Protein AF-A0A8R1E4N9-F1 (afdb_monomer_lite)

Structure (mmCIF, N/CA/C/O backbone):
data_AF-A0A8R1E4N9-F1
#
_entry.id   AF-A0A8R1E4N9-F1
#
loop_
_atom_site.group_PDB
_atom_site.id
_atom_site.type_symbol
_atom_site.label_atom_id
_atom_site.label_alt_id
_atom_site.label_comp_id
_atom_site.label_asym_id
_atom_site.label_entity_id
_atom_site.label_seq_id
_atom_site.pdbx_PDB_ins_code
_atom_site.Cartn_x
_atom_site.Cartn_y
_atom_site.Cartn_z
_atom_site.occupancy
_atom_site.B_iso_or_equiv
_atom_site.auth_seq_id
_atom_site.auth_comp_id
_atom_site.auth_asym_id
_atom_site.auth_atom_id
_atom_site.pdbx_PDB_model_num
ATOM 1 N N . MET A 1 1 ? 5.262 -9.065 -16.185 1.00 61.25 1 MET A N 1
ATOM 2 C CA . MET A 1 1 ? 3.884 -8.567 -15.947 1.00 61.25 1 MET A CA 1
ATOM 3 C C . MET A 1 1 ? 3.288 -9.007 -14.610 1.00 61.25 1 MET A C 1
ATOM 5 O O . MET A 1 1 ? 2.810 -8.135 -13.899 1.00 61.25 1 MET A O 1
ATOM 9 N N . ALA A 1 2 ? 3.334 -10.296 -14.242 1.00 72.12 2 ALA A N 1
ATOM 10 C CA . ALA A 1 2 ? 2.640 -10.838 -13.060 1.00 72.12 2 ALA A CA 1
ATOM 11 C C . ALA A 1 2 ? 2.889 -10.075 -11.741 1.00 72.12 2 ALA A C 1
ATOM 13 O O . ALA A 1 2 ? 1.937 -9.769 -11.034 1.00 72.12 2 ALA A O 1
ATOM 14 N N . ALA A 1 3 ? 4.133 -9.671 -11.456 1.00 72.31 3 ALA A N 1
ATOM 15 C CA . ALA A 1 3 ? 4.467 -8.934 -10.233 1.00 72.31 3 ALA A CA 1
ATOM 16 C C . ALA A 1 3 ? 3.704 -7.603 -10.080 1.00 72.31 3 ALA A C 1
ATOM 18 O O . ALA A 1 3 ? 3.302 -7.259 -8.980 1.00 72.31 3 ALA A O 1
ATOM 19 N N . PHE A 1 4 ? 3.435 -6.883 -11.176 1.00 74.31 4 PHE A N 1
ATOM 20 C CA . PHE A 1 4 ? 2.683 -5.622 -11.118 1.00 74.31 4 PHE A CA 1
ATOM 21 C C . PHE A 1 4 ? 1.215 -5.848 -10.745 1.00 74.31 4 PHE A C 1
ATOM 23 O O . PHE A 1 4 ? 0.657 -5.118 -9.932 1.00 74.31 4 PHE A O 1
ATOM 30 N N . VAL A 1 5 ? 0.611 -6.895 -11.312 1.00 81.88 5 VAL A N 1
ATOM 31 C CA . VAL A 1 5 ? -0.779 -7.271 -11.027 1.00 81.88 5 VAL A CA 1
ATOM 32 C C . VAL A 1 5 ? -0.920 -7.724 -9.572 1.00 81.88 5 VAL A C 1
ATOM 34 O O . VAL A 1 5 ? -1.881 -7.349 -8.910 1.00 81.88 5 VAL A O 1
ATOM 37 N N . VAL A 1 6 ? 0.070 -8.454 -9.047 1.00 82.44 6 VAL A N 1
ATOM 38 C CA . VAL A 1 6 ? 0.115 -8.863 -7.634 1.00 82.44 6 VAL A CA 1
ATOM 39 C C . VAL A 1 6 ? 0.254 -7.652 -6.708 1.00 82.44 6 VAL A C 1
ATOM 41 O O . VAL A 1 6 ? -0.492 -7.547 -5.737 1.00 82.44 6 VAL A O 1
ATOM 44 N N . SER A 1 7 ? 1.137 -6.698 -7.019 1.00 78.88 7 SER A N 1
ATOM 45 C CA . SER A 1 7 ? 1.268 -5.471 -6.222 1.00 78.88 7 SER A CA 1
ATOM 46 C C . SER A 1 7 ? -0.019 -4.630 -6.238 1.00 78.88 7 SER A C 1
ATOM 48 O O . SER A 1 7 ? -0.398 -4.078 -5.208 1.00 78.88 7 SER A O 1
ATOM 50 N N . PHE A 1 8 ? -0.730 -4.570 -7.369 1.00 81.31 8 PHE A N 1
ATOM 51 C CA . PHE A 1 8 ? -2.022 -3.881 -7.468 1.00 81.31 8 PHE A CA 1
ATOM 52 C C . PHE A 1 8 ? -3.133 -4.596 -6.678 1.00 81.31 8 PHE A C 1
ATOM 54 O O . PHE A 1 8 ? -3.884 -3.951 -5.950 1.00 81.31 8 PHE A O 1
ATOM 61 N N . ALA A 1 9 ? -3.205 -5.929 -6.744 1.00 84.88 9 ALA A N 1
ATOM 62 C CA . ALA A 1 9 ? -4.145 -6.717 -5.943 1.00 84.88 9 ALA A CA 1
ATOM 63 C C . ALA A 1 9 ? -3.906 -6.544 -4.430 1.00 84.88 9 ALA A C 1
ATOM 65 O O . ALA A 1 9 ? -4.862 -6.451 -3.659 1.00 84.88 9 ALA A O 1
ATOM 66 N N . SER A 1 10 ? -2.640 -6.418 -4.016 1.00 81.56 10 SER A N 1
ATOM 67 C CA . SER A 1 10 ? -2.256 -6.148 -2.624 1.00 81.56 10 SER A CA 1
ATOM 68 C C . SER A 1 10 ? -2.793 -4.804 -2.112 1.00 81.56 10 SER A C 1
ATOM 70 O O . SER A 1 10 ? -3.243 -4.721 -0.971 1.00 81.56 10 SER A O 1
ATOM 72 N N . LEU A 1 11 ? -2.830 -3.761 -2.955 1.00 78.69 11 LEU A N 1
ATOM 73 C CA . LEU A 1 11 ? -3.414 -2.459 -2.598 1.00 78.69 11 LEU A CA 1
ATOM 74 C C . LEU A 1 11 ? -4.925 -2.532 -2.369 1.00 78.69 11 LEU A C 1
ATOM 76 O O . LEU A 1 11 ? -5.436 -1.934 -1.421 1.00 78.69 11 LEU A O 1
ATOM 80 N N . VAL A 1 12 ? -5.642 -3.259 -3.228 1.00 84.31 12 VAL A N 1
ATOM 81 C CA . VAL A 1 12 ? -7.097 -3.429 -3.100 1.00 84.31 12 VAL A CA 1
ATOM 82 C C . VAL A 1 12 ? -7.422 -4.21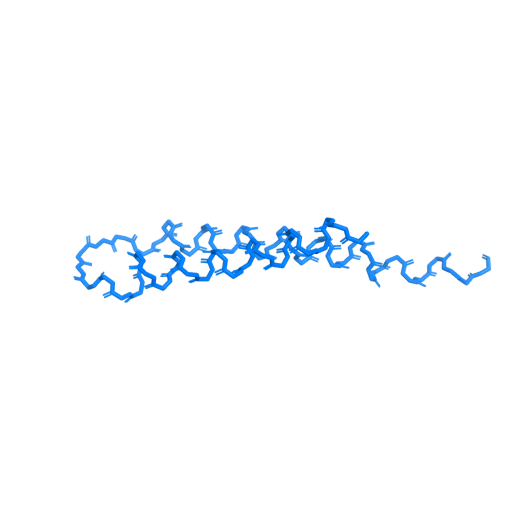2 -1.825 1.00 84.31 12 VAL A C 1
ATOM 84 O O . VAL A 1 12 ? -8.295 -3.802 -1.061 1.00 84.31 12 VAL A O 1
ATOM 87 N N . ALA A 1 13 ? -6.665 -5.276 -1.537 1.00 82.50 13 ALA A N 1
ATOM 88 C CA . ALA A 1 13 ? -6.802 -6.050 -0.304 1.00 82.50 13 ALA A CA 1
ATOM 89 C C . ALA A 1 13 ? -6.478 -5.220 0.957 1.00 82.50 13 ALA A C 1
ATOM 91 O O . ALA A 1 13 ? -7.222 -5.270 1.937 1.00 82.50 13 ALA A O 1
ATOM 92 N N . ALA A 1 14 ? -5.416 -4.408 0.924 1.00 77.62 14 ALA A N 1
ATOM 93 C CA . ALA A 1 14 ? -5.060 -3.508 2.023 1.00 77.62 14 ALA A CA 1
ATOM 94 C C . ALA A 1 14 ? -6.117 -2.412 2.251 1.00 77.62 14 ALA A C 1
ATOM 96 O O . ALA A 1 14 ? -6.430 -2.088 3.397 1.00 77.62 14 ALA A O 1
ATOM 97 N N . THR A 1 15 ? -6.708 -1.881 1.174 1.00 81.00 15 THR A N 1
ATOM 98 C CA . THR A 1 15 ? -7.819 -0.917 1.246 1.00 81.00 15 THR A CA 1
ATOM 99 C C . THR A 1 15 ? -9.050 -1.559 1.891 1.00 81.00 15 THR A C 1
ATOM 101 O O . THR A 1 15 ? -9.657 -0.962 2.777 1.00 81.00 15 THR A O 1
ATOM 104 N N . TRP A 1 16 ? -9.382 -2.802 1.527 1.00 79.62 16 TRP A N 1
ATOM 105 C CA . TRP A 1 16 ? -10.488 -3.539 2.148 1.00 79.62 16 TRP A CA 1
ATOM 106 C C . TRP A 1 16 ? -10.295 -3.723 3.657 1.00 79.62 16 TRP A C 1
ATOM 108 O O . TRP A 1 16 ? -11.207 -3.438 4.426 1.00 79.62 16 TRP A O 1
ATOM 118 N N . ILE A 1 17 ? -9.107 -4.148 4.094 1.00 74.38 17 ILE A N 1
ATOM 119 C CA . ILE A 1 17 ? -8.794 -4.349 5.519 1.00 74.38 17 ILE A CA 1
ATOM 120 C C . ILE A 1 17 ? -8.842 -3.037 6.312 1.00 74.38 17 ILE A C 1
ATOM 122 O O . ILE A 1 17 ? -9.412 -3.014 7.402 1.00 74.38 17 ILE A O 1
ATOM 126 N N . LEU A 1 18 ? -8.321 -1.935 5.758 1.00 73.75 18 LEU A N 1
ATOM 127 C CA . LEU A 1 18 ? -8.405 -0.612 6.386 1.00 73.75 18 LEU A CA 1
ATOM 128 C C . LEU A 1 18 ? -9.868 -0.208 6.625 1.00 73.75 18 LEU A C 1
ATOM 130 O O . LEU A 1 18 ? -10.234 0.203 7.726 1.00 73.75 18 LEU A O 1
ATOM 134 N N . PHE A 1 19 ? -10.716 -0.345 5.603 1.00 72.31 19 PHE A N 1
ATOM 135 C CA . PHE A 1 19 ? -12.111 0.066 5.718 1.00 72.31 19 PHE A CA 1
ATOM 136 C C . PHE A 1 19 ? -12.943 -0.891 6.576 1.00 72.31 19 PHE A C 1
ATOM 138 O O . PHE A 1 19 ? -13.691 -0.432 7.436 1.00 72.31 19 PHE A O 1
ATOM 145 N N . SER A 1 20 ? -12.793 -2.202 6.382 1.00 70.12 20 SER A N 1
ATOM 146 C CA . SER A 1 20 ? -13.594 -3.233 7.049 1.00 70.12 20 SER A CA 1
ATOM 147 C C . SER A 1 20 ? -13.281 -3.369 8.538 1.00 70.12 20 SER A C 1
ATOM 149 O O . SER A 1 20 ? -14.204 -3.555 9.327 1.00 70.12 20 SER A O 1
ATOM 151 N N . ASP A 1 21 ? -12.004 -3.318 8.922 1.00 64.94 21 ASP A N 1
ATOM 152 C CA . ASP A 1 21 ? -11.590 -3.652 10.291 1.00 64.94 21 ASP A CA 1
ATOM 153 C C . ASP A 1 21 ? -11.357 -2.405 11.158 1.00 64.94 21 ASP A C 1
ATOM 155 O O . ASP A 1 21 ? -11.572 -2.451 12.367 1.00 64.94 21 ASP A O 1
ATOM 159 N N . TYR A 1 22 ? -11.006 -1.265 10.542 1.00 64.69 22 TYR A N 1
ATOM 160 C CA . TYR A 1 22 ? -10.590 -0.062 11.275 1.00 64.69 22 TYR A CA 1
ATOM 161 C C . TYR A 1 22 ? -11.480 1.172 11.071 1.00 64.69 22 TYR A C 1
ATOM 163 O O . TYR A 1 22 ? -11.653 1.933 12.018 1.00 64.69 22 TYR A O 1
ATOM 171 N N . VAL A 1 23 ? -12.056 1.399 9.882 1.00 64.81 23 VAL A N 1
ATOM 172 C CA . VAL A 1 23 ? -12.907 2.588 9.627 1.00 64.81 23 VAL A CA 1
ATOM 173 C C . VAL A 1 23 ? -14.385 2.325 9.926 1.00 64.81 23 VAL A C 1
ATOM 175 O O . VAL A 1 23 ? -15.052 3.174 10.512 1.00 64.81 23 VAL A O 1
ATOM 178 N N . LEU A 1 24 ? -14.916 1.167 9.523 1.00 64.12 24 LEU A N 1
ATOM 179 C CA . LEU A 1 24 ? -16.344 0.841 9.660 1.00 64.12 24 LEU A CA 1
ATOM 180 C C . LEU A 1 24 ? -16.695 0.224 11.019 1.00 64.12 24 LEU A C 1
ATOM 182 O O . LEU A 1 24 ? -17.863 0.218 11.411 1.00 64.12 24 LEU A O 1
ATOM 186 N N . ARG A 1 25 ? -15.704 -0.287 11.759 1.00 59.59 25 ARG A N 1
ATOM 187 C CA . ARG A 1 25 ? -15.922 -0.897 13.072 1.00 59.59 25 ARG A CA 1
ATOM 188 C C . ARG A 1 25 ? -15.805 0.147 14.178 1.00 59.59 25 ARG A C 1
ATOM 190 O O . ARG A 1 25 ? -14.747 0.329 14.772 1.00 59.59 25 ARG A O 1
ATOM 197 N N . GLN A 1 26 ? -16.916 0.823 14.460 1.00 54.47 26 GLN A N 1
ATOM 198 C CA . GLN A 1 26 ? -17.007 1.788 15.556 1.00 54.47 26 GLN A CA 1
ATOM 199 C C . GLN A 1 26 ? -16.907 1.077 16.922 1.00 54.47 26 GLN A C 1
ATOM 201 O O . GLN A 1 26 ? -17.777 0.289 17.286 1.00 54.47 26 GLN A O 1
ATOM 206 N N . GLY A 1 27 ? -15.831 1.354 17.663 1.00 62.00 27 GLY A N 1
ATOM 207 C CA . GLY A 1 27 ? -15.572 0.945 19.051 1.00 62.00 27 GLY A CA 1
ATOM 208 C C . GLY A 1 27 ? -14.202 1.464 19.519 1.00 62.00 27 GLY A C 1
ATOM 209 O O . GLY A 1 27 ? -13.454 1.974 18.686 1.00 62.00 27 GLY A O 1
ATOM 210 N N . ASP A 1 28 ? -13.880 1.360 20.818 1.00 56.69 28 ASP A N 1
ATOM 211 C CA . ASP A 1 28 ? -12.618 1.807 21.465 1.00 56.69 28 ASP A CA 1
ATOM 212 C C . ASP A 1 28 ? -11.386 0.987 21.020 1.00 56.69 28 ASP A C 1
ATOM 214 O O . ASP A 1 28 ? -10.605 0.466 21.818 1.00 56.69 28 ASP A O 1
ATOM 218 N N . HIS A 1 29 ? -11.219 0.803 19.716 1.00 58.94 29 HIS A N 1
ATOM 219 C CA . HIS A 1 29 ? -10.119 0.063 19.125 1.00 58.94 29 HIS A CA 1
ATOM 220 C C . HIS A 1 29 ? -9.148 1.077 18.536 1.00 58.94 29 HIS A C 1
ATOM 222 O O . HIS A 1 29 ? -9.515 1.938 17.733 1.00 58.94 29 HIS A O 1
ATOM 228 N N . THR A 1 30 ? -7.885 0.985 18.928 1.00 62.41 30 THR A N 1
ATOM 229 C CA . THR A 1 30 ? -6.824 1.834 18.400 1.00 62.41 30 THR A CA 1
ATOM 230 C C . THR A 1 30 ? -6.750 1.635 16.883 1.00 62.41 30 THR A C 1
ATOM 232 O O . THR A 1 30 ? -6.373 0.568 16.417 1.00 62.41 30 THR A O 1
ATOM 235 N N . VAL A 1 31 ? -7.102 2.661 16.101 1.00 66.00 31 VAL A N 1
ATOM 236 C CA . VAL A 1 31 ? -7.138 2.654 14.615 1.00 66.00 31 VAL A CA 1
ATOM 237 C C . VAL A 1 31 ? -5.734 2.482 13.994 1.00 66.00 31 VAL A C 1
ATOM 239 O O . VAL A 1 31 ? -5.555 2.160 12.821 1.00 66.00 31 VAL A O 1
ATOM 242 N N . TRP A 1 32 ? -4.708 2.681 14.818 1.00 66.38 32 TRP A N 1
ATOM 243 C CA . TRP A 1 32 ? -3.293 2.749 14.467 1.00 66.38 32 TRP A CA 1
ATOM 244 C C . TRP A 1 32 ? -2.714 1.536 13.703 1.00 66.38 32 TRP A C 1
ATOM 246 O O . TRP A 1 32 ? -1.981 1.752 12.735 1.00 66.38 32 TRP A O 1
ATOM 256 N N . PRO A 1 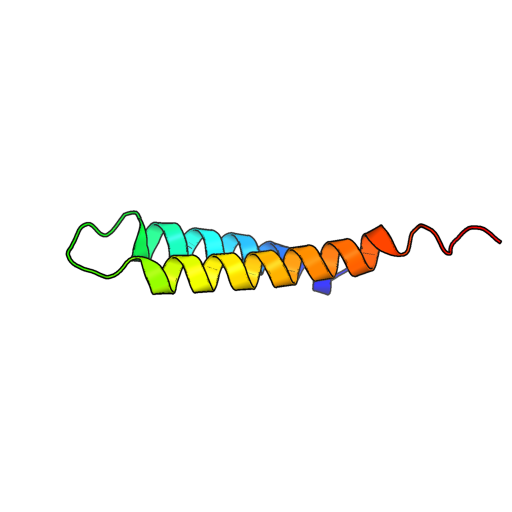33 ? -3.035 0.271 14.048 1.00 73.31 33 PRO A N 1
ATOM 257 C CA . PRO A 1 33 ? -2.487 -0.899 13.361 1.00 73.31 33 PRO A CA 1
ATOM 258 C C . PRO A 1 33 ? -2.984 -1.023 11.913 1.00 73.31 33 PRO A C 1
ATOM 260 O O . PRO A 1 33 ? -2.227 -1.429 11.032 1.00 73.31 33 PR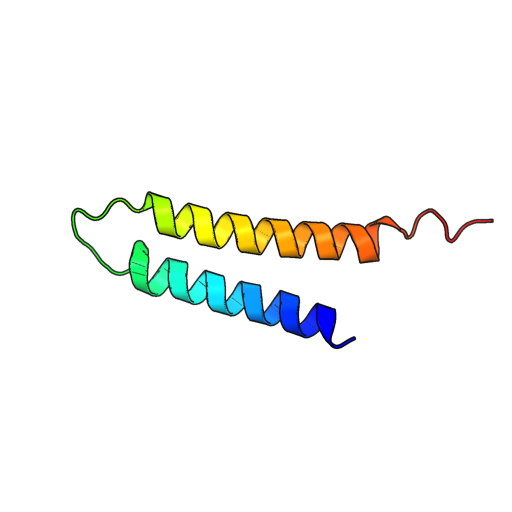O A O 1
ATOM 263 N N . GLY A 1 34 ? -4.228 -0.618 11.643 1.00 72.75 34 GLY A N 1
ATOM 264 C CA . GLY A 1 34 ? -4.809 -0.662 10.301 1.00 72.75 34 GLY A CA 1
ATOM 265 C C . GLY A 1 34 ? -4.184 0.337 9.354 1.00 72.75 34 GLY A C 1
ATOM 266 O O . GLY A 1 34 ? -3.848 0.009 8.215 1.00 72.75 34 GLY A O 1
ATOM 267 N N . VAL A 1 35 ? -3.961 1.549 9.860 1.00 74.50 35 VAL A N 1
ATOM 268 C CA . VAL A 1 35 ? -3.268 2.605 9.119 1.00 74.50 35 VAL A CA 1
ATOM 269 C C . VAL A 1 35 ? -1.832 2.178 8.807 1.00 74.50 35 VAL A C 1
ATOM 271 O O . VAL A 1 35 ? -1.384 2.347 7.674 1.00 74.50 35 VAL A O 1
ATOM 274 N N . ALA A 1 36 ? -1.129 1.560 9.764 1.00 78.38 36 ALA A N 1
ATOM 275 C CA . ALA A 1 36 ? 0.229 1.060 9.553 1.00 78.38 36 ALA A CA 1
ATOM 276 C C . ALA A 1 36 ? 0.296 -0.028 8.462 1.00 78.38 36 ALA A C 1
ATOM 278 O O . ALA A 1 36 ? 1.176 0.016 7.595 1.00 78.38 36 ALA A O 1
ATOM 279 N N . LEU A 1 37 ? -0.650 -0.974 8.452 1.00 76.81 37 LEU A N 1
ATOM 280 C CA . LEU A 1 37 ? -0.724 -2.036 7.441 1.00 76.81 37 LEU A CA 1
ATOM 281 C C . LEU A 1 37 ? -1.022 -1.497 6.036 1.00 76.81 37 LEU A C 1
ATOM 283 O O . LEU A 1 37 ? -0.389 -1.927 5.064 1.00 76.81 37 LEU A O 1
ATOM 287 N N . PHE A 1 38 ? -1.942 -0.536 5.926 1.00 81.00 38 PHE A N 1
ATOM 288 C CA . PHE A 1 38 ? -2.251 0.127 4.660 1.00 81.00 38 PHE A CA 1
ATOM 289 C C . PHE A 1 38 ? -1.051 0.911 4.130 1.00 81.00 38 PHE A C 1
ATOM 291 O O . PHE A 1 38 ? -0.651 0.721 2.981 1.00 81.00 38 PHE A O 1
ATOM 298 N N . LEU A 1 39 ? -0.439 1.743 4.977 1.00 82.25 39 LEU A N 1
ATOM 299 C CA . LEU A 1 39 ? 0.686 2.586 4.582 1.00 82.25 39 LEU A CA 1
ATOM 300 C C . LEU A 1 39 ? 1.892 1.742 4.147 1.00 82.25 39 LEU A C 1
ATOM 302 O O . LEU A 1 39 ? 2.551 2.075 3.167 1.00 82.25 39 LEU A O 1
ATOM 306 N N . THR A 1 40 ? 2.141 0.612 4.812 1.00 84.25 40 THR A N 1
ATOM 307 C CA . THR A 1 40 ? 3.228 -0.308 4.438 1.00 84.25 40 THR A CA 1
ATOM 308 C C . THR A 1 40 ? 2.984 -0.940 3.065 1.00 84.25 40 THR A C 1
ATOM 310 O O . THR A 1 40 ? 3.876 -0.927 2.217 1.00 84.25 40 THR A O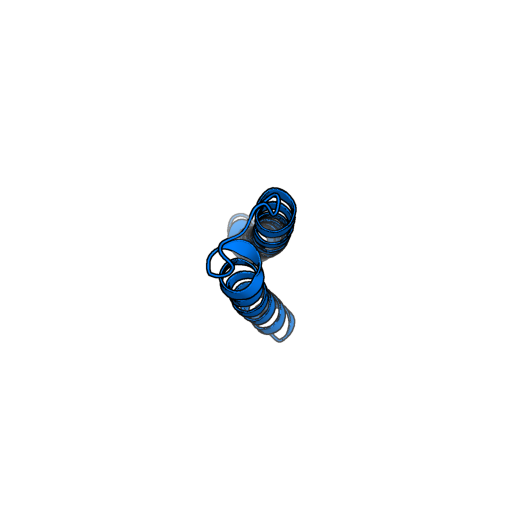 1
ATOM 313 N N . ASN A 1 41 ? 1.769 -1.437 2.799 1.00 83.44 41 ASN A N 1
ATOM 314 C CA . ASN A 1 41 ? 1.406 -1.970 1.479 1.00 83.44 41 ASN A CA 1
ATOM 315 C C . ASN A 1 41 ? 1.479 -0.898 0.383 1.00 83.44 41 ASN A C 1
ATOM 317 O O . ASN A 1 41 ? 1.955 -1.166 -0.723 1.00 83.44 41 ASN A O 1
ATOM 321 N N . PHE A 1 42 ? 1.056 0.326 0.705 1.00 83.56 42 PHE A N 1
ATOM 322 C CA . PHE A 1 42 ? 1.128 1.464 -0.200 1.00 83.56 42 PHE A CA 1
ATOM 323 C C . PHE A 1 42 ? 2.571 1.835 -0.551 1.00 83.56 42 PHE A C 1
ATOM 325 O O . PHE A 1 42 ? 2.889 1.995 -1.728 1.00 83.56 42 PHE A O 1
ATOM 332 N N . ILE A 1 43 ? 3.460 1.906 0.442 1.00 83.81 43 ILE A N 1
ATOM 333 C CA . ILE A 1 43 ? 4.876 2.222 0.225 1.00 83.81 43 ILE A CA 1
ATOM 334 C C . ILE A 1 43 ? 5.557 1.128 -0.604 1.00 83.81 43 ILE A C 1
ATOM 336 O O . ILE A 1 43 ? 6.263 1.456 -1.549 1.00 83.81 43 ILE A O 1
ATOM 340 N N . ILE A 1 44 ? 5.304 -0.159 -0.338 1.00 85.00 44 ILE A N 1
ATOM 341 C CA . ILE A 1 44 ? 5.873 -1.266 -1.135 1.00 85.00 44 ILE A CA 1
ATOM 342 C C . ILE A 1 44 ? 5.434 -1.176 -2.606 1.00 85.00 44 ILE A C 1
ATOM 344 O O . ILE A 1 44 ? 6.247 -1.366 -3.521 1.00 85.00 44 ILE A O 1
ATOM 348 N N . PHE A 1 45 ? 4.161 -0.852 -2.850 1.00 82.44 45 PHE A N 1
ATOM 349 C CA . PHE A 1 45 ? 3.660 -0.620 -4.202 1.00 82.44 45 PHE A CA 1
ATOM 350 C C . PHE A 1 45 ? 4.316 0.605 -4.846 1.00 82.44 45 PHE A C 1
ATOM 352 O O . PHE A 1 45 ? 4.790 0.515 -5.978 1.00 82.44 45 PHE A O 1
ATOM 359 N N . ALA A 1 46 ? 4.386 1.728 -4.129 1.00 83.00 46 ALA A N 1
ATOM 360 C CA . ALA A 1 46 ? 5.001 2.958 -4.612 1.00 83.00 46 ALA A CA 1
ATOM 361 C C . ALA A 1 46 ? 6.488 2.754 -4.934 1.00 83.00 46 ALA A C 1
ATOM 363 O O . ALA A 1 46 ? 6.924 3.140 -6.012 1.00 83.00 46 ALA A O 1
ATOM 364 N N . SER A 1 47 ? 7.250 2.063 -4.084 1.00 80.75 47 SER A N 1
ATOM 365 C CA . SER A 1 47 ? 8.644 1.689 -4.352 1.00 80.75 47 SER A CA 1
ATOM 366 C C . SER A 1 47 ? 8.7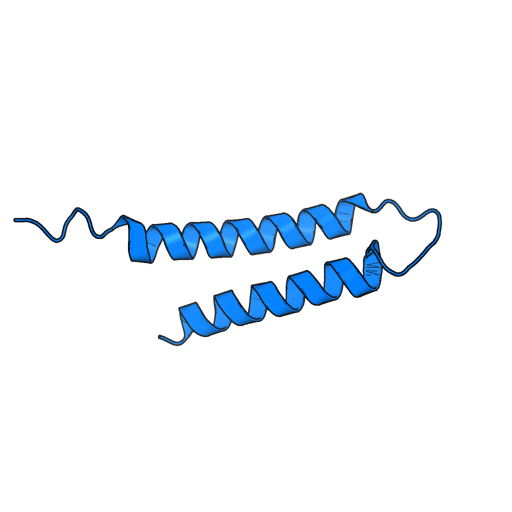74 0.786 -5.579 1.00 80.75 47 SER A C 1
ATOM 368 O O . SER A 1 47 ? 9.664 0.997 -6.396 1.00 80.75 47 SER A O 1
ATOM 370 N N . SER A 1 48 ? 7.865 -0.176 -5.767 1.00 79.25 48 SER A N 1
ATOM 371 C CA . SER A 1 48 ? 7.842 -1.023 -6.971 1.00 79.25 48 SER A CA 1
ATOM 372 C C . SER A 1 48 ? 7.489 -0.226 -8.236 1.00 79.25 48 SER A C 1
ATOM 374 O O . SER A 1 48 ? 8.011 -0.506 -9.317 1.00 79.25 48 SER A O 1
ATOM 376 N N . CYS A 1 49 ? 6.625 0.784 -8.103 1.00 76.81 49 CYS A N 1
ATOM 377 C CA . CYS A 1 49 ? 6.258 1.724 -9.159 1.00 76.81 49 CYS A CA 1
ATOM 378 C C . CYS A 1 49 ? 7.461 2.606 -9.528 1.00 76.81 49 CYS A C 1
ATOM 380 O O . CYS A 1 49 ? 7.879 2.617 -10.681 1.00 76.81 49 CYS A O 1
ATOM 382 N N . VAL A 1 50 ? 8.100 3.240 -8.544 1.00 79.25 50 VAL A N 1
ATOM 383 C CA . VAL A 1 50 ? 9.312 4.056 -8.718 1.00 79.25 50 VAL A CA 1
ATOM 384 C C . VAL A 1 50 ? 10.473 3.227 -9.271 1.00 79.25 50 VAL A C 1
ATOM 386 O O . VAL A 1 50 ? 11.202 3.704 -10.126 1.00 79.25 50 VAL A O 1
ATOM 389 N N . TYR A 1 51 ? 10.632 1.963 -8.882 1.00 73.69 51 TYR A N 1
ATOM 390 C CA . TYR A 1 51 ? 11.675 1.106 -9.451 1.00 73.69 51 TYR A CA 1
ATOM 391 C C . TYR A 1 51 ? 11.450 0.805 -10.943 1.00 73.69 51 TYR A C 1
ATOM 393 O O . TYR A 1 51 ? 12.402 0.792 -11.721 1.00 73.69 51 TYR A O 1
ATOM 401 N N . LYS A 1 52 ? 10.199 0.570 -11.364 1.00 69.56 52 LYS A N 1
ATOM 402 C CA . LYS A 1 52 ? 9.878 0.261 -12.770 1.00 69.56 52 LYS A CA 1
ATOM 403 C C . LYS A 1 52 ? 9.748 1.498 -13.657 1.00 69.56 52 LYS A C 1
ATOM 405 O O . LYS A 1 52 ? 10.070 1.403 -14.834 1.00 69.56 52 LYS A O 1
ATOM 410 N N . PHE A 1 53 ? 9.256 2.612 -13.117 1.00 65.94 53 PHE A N 1
ATOM 411 C CA . PHE A 1 53 ? 8.988 3.845 -13.865 1.00 65.94 53 PHE A CA 1
ATOM 412 C C . PHE A 1 53 ? 10.006 4.958 -13.603 1.00 65.94 53 PHE A C 1
ATOM 414 O O . PHE A 1 53 ? 10.069 5.887 -14.385 1.00 65.94 53 PHE A O 1
ATOM 421 N N . GLY A 1 54 ? 10.803 4.886 -12.538 1.00 63.50 54 GLY A N 1
ATOM 422 C CA . GLY A 1 54 ? 11.879 5.843 -12.248 1.00 63.50 54 GLY A CA 1
ATOM 423 C C . GLY A 1 54 ? 13.216 5.476 -12.896 1.00 63.50 54 GLY A C 1
ATOM 424 O O . GLY A 1 54 ? 14.073 6.335 -13.052 1.00 63.50 54 GLY A O 1
ATOM 425 N N . ARG A 1 55 ? 13.387 4.225 -13.350 1.00 58.00 55 ARG A N 1
ATOM 426 C CA . ARG A 1 55 ? 14.513 3.812 -14.211 1.00 58.00 55 ARG A CA 1
ATOM 427 C C . ARG A 1 55 ? 14.305 4.171 -15.694 1.00 58.00 55 ARG A C 1
ATOM 429 O O . ARG A 1 55 ? 15.005 3.649 -16.553 1.00 58.00 55 ARG A O 1
ATOM 436 N N . THR A 1 56 ? 13.355 5.045 -16.029 1.00 53.88 56 THR A N 1
ATOM 437 C CA . THR A 1 56 ? 13.186 5.535 -17.410 1.00 53.88 56 THR A CA 1
ATOM 438 C C . THR A 1 56 ? 14.294 6.497 -17.846 1.00 53.88 56 THR A C 1
ATOM 440 O O . THR A 1 56 ? 14.473 6.692 -19.044 1.00 53.88 56 THR A O 1
ATOM 443 N N . GLU A 1 57 ? 15.074 7.047 -16.910 1.00 51.97 57 GLU A N 1
ATOM 444 C CA . GLU A 1 57 ? 16.132 8.027 -17.209 1.00 51.97 57 GLU A CA 1
ATOM 445 C C . GLU A 1 57 ? 17.470 7.405 -17.657 1.00 51.97 57 GLU A C 1
ATOM 447 O O . GLU A 1 57 ? 18.341 8.113 -18.142 1.00 51.97 57 GLU A O 1
ATOM 452 N N . GLU A 1 58 ? 17.652 6.086 -17.554 1.00 54.69 58 GLU A N 1
ATOM 453 C CA . GLU A 1 58 ? 18.861 5.385 -18.040 1.00 54.69 58 GLU A CA 1
ATOM 454 C C . GLU A 1 58 ? 18.633 4.666 -19.382 1.00 54.69 58 GLU A C 1
ATOM 456 O O . GLU A 1 58 ? 19.439 3.845 -19.811 1.00 54.69 58 GLU A O 1
ATOM 461 N N . MET A 1 59 ? 17.535 4.995 -20.074 1.00 48.34 59 MET A N 1
ATOM 462 C CA . MET A 1 59 ? 17.309 4.610 -21.475 1.00 48.34 59 MET A CA 1
ATOM 463 C C . MET A 1 59 ? 17.779 5.681 -22.475 1.00 48.34 59 MET A C 1
ATOM 465 O O . MET A 1 59 ? 17.480 5.578 -23.664 1.00 48.34 59 MET A O 1
ATOM 469 N N . TRP A 1 60 ? 18.534 6.686 -22.021 1.00 60.69 60 TRP A N 1
ATOM 470 C CA . TRP A 1 60 ? 19.154 7.689 -22.885 1.00 60.69 60 TRP A CA 1
ATOM 471 C C . TRP A 1 60 ? 20.685 7.605 -22.812 1.00 60.69 60 TRP A C 1
ATOM 473 O O . TRP A 1 60 ? 21.297 8.229 -21.953 1.00 60.69 60 TRP A O 1
ATOM 483 N N . ALA A 1 61 ? 21.229 6.882 -23.802 1.00 39.22 61 ALA A N 1
ATOM 484 C CA . ALA A 1 61 ? 22.622 6.821 -24.274 1.00 39.22 61 ALA A CA 1
ATOM 485 C C . ALA A 1 61 ? 23.657 6.068 -23.417 1.00 39.22 61 ALA 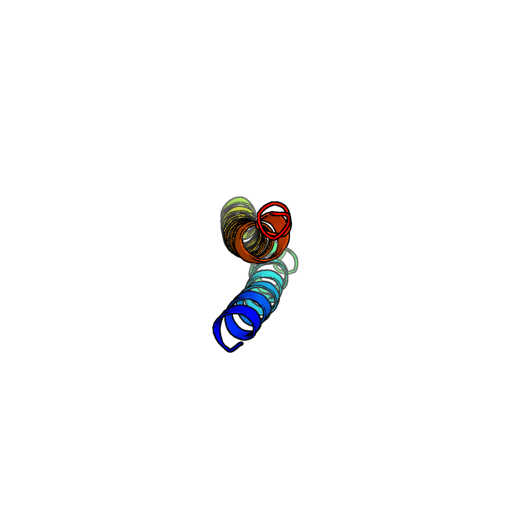A C 1
ATOM 487 O O . ALA A 1 61 ? 24.047 6.553 -22.335 1.00 39.22 61 ALA A O 1
#

Secondary structure (DSSP, 8-state):
-HHHHHHHHHHHHHHHHIIIIIIS--SS--SHHHHHHHHHHHHHHHHHHHHHHGGGGGS--

Organism: Caenorhabditis japonica (NCBI:txid281687)

InterPro domains:
  IPR007919 Uncharacterised protein family UPF0220 [PF05255] (2-60)
  IPR007919 Uncharacterised protein family UPF0220 [PTHR13180] (2-58)

Radius of gyration: 15.62 Å; chains: 1; bounding box: 40×19×46 Å

Foldseek 3Di:
DVVLVVLVVLLVVLVCQLCVPQVVDDDPDDSPVSVVSNVVSVVVNVVVVCVVPVVPVVVPD

pLDDT: mean 71.64, std 10.76, range [39.22, 85.0]

Sequence (61 aa):
MAAFVVSFASLVAATWILFSDYVLRQGDHTVWPGVALFLTNFIIFASSCVYKFGRTEEMWA